Protein AF-A0A7R9FBF8-F1 (afdb_monomer_lite)

Secondary structure (DSSP, 8-state):
----STTSTT-S---TT----------EEEEEET-GGGTTTTTSGGGGGSTT---TTSS-EEEEEETTBSSPPPP---

pLDDT: mean 82.97, std 10.38, range [42.19, 92.06]

Sequence (78 aa):
MFSGGGSHACFRDCVEGVAMTCTYNFTITASTAMSYLCGDCPNNVSACSNPSCIAAGGIVRPVTVVNNRIPGPGIQVN

Radius of gyration: 16.29 Å; chains: 1; bounding box: 37×19×46 Å

Organism: NCBI:txid61472

Structure (mmCIF, N/CA/C/O backbone):
data_AF-A0A7R9FBF8-F1
#
_entry.id   AF-A0A7R9FBF8-F1
#
loop_
_atom_site.group_PDB
_atom_site.id
_atom_site.type_symbol
_atom_site.label_atom_id
_atom_site.label_alt_id
_atom_site.label_comp_id
_atom_site.label_asym_id
_atom_site.label_entity_id
_atom_site.label_seq_id
_atom_site.pdbx_PDB_ins_code
_atom_site.Cartn_x
_atom_site.Cartn_y
_atom_site.Cartn_z
_atom_site.occupancy
_atom_site.B_iso_or_equiv
_atom_site.auth_seq_id
_atom_site.auth_comp_id
_atom_site.auth_asym_id
_atom_site.auth_atom_id
_atom_site.pdbx_PDB_model_num
ATOM 1 N N . MET A 1 1 ? -14.784 -5.655 -8.978 1.00 42.19 1 MET A N 1
ATOM 2 C CA . MET A 1 1 ? -15.069 -5.885 -7.544 1.00 42.19 1 MET A CA 1
ATOM 3 C C . MET A 1 1 ? -13.828 -5.530 -6.739 1.00 42.19 1 MET A C 1
ATOM 5 O O . MET A 1 1 ? -12.803 -6.177 -6.906 1.00 42.19 1 MET A O 1
ATOM 9 N N . PHE A 1 2 ? -13.889 -4.475 -5.925 1.00 43.66 2 PHE A N 1
ATOM 10 C CA . PHE A 1 2 ? -12.792 -4.057 -5.047 1.00 43.66 2 PHE A CA 1
ATOM 11 C C . PHE A 1 2 ? -12.855 -4.862 -3.742 1.00 43.66 2 PHE A C 1
ATOM 13 O O . PHE A 1 2 ? -13.436 -4.424 -2.755 1.00 43.66 2 PHE A O 1
ATOM 20 N N . SER A 1 3 ? -12.320 -6.085 -3.758 1.00 48.56 3 SER A N 1
ATOM 21 C CA . SER A 1 3 ? -12.306 -6.973 -2.587 1.00 48.56 3 SER A CA 1
ATOM 22 C C . SER A 1 3 ? -11.142 -6.596 -1.664 1.00 48.56 3 SER A C 1
ATOM 24 O O . SER A 1 3 ? -10.063 -7.182 -1.716 1.00 48.56 3 SER A O 1
ATOM 26 N N . GLY A 1 4 ? -11.310 -5.503 -0.917 1.00 52.12 4 GLY A N 1
ATOM 27 C CA . GLY A 1 4 ? -10.216 -4.860 -0.184 1.00 52.12 4 GLY A CA 1
ATOM 28 C C . GLY A 1 4 ? -10.371 -4.757 1.331 1.00 52.12 4 GLY A C 1
ATOM 29 O O . GLY A 1 4 ? -9.396 -4.342 1.951 1.00 52.12 4 GLY A O 1
ATOM 30 N N . GLY A 1 5 ? -11.533 -5.1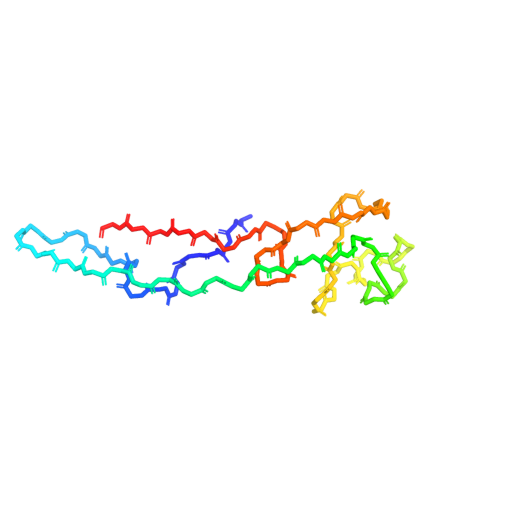03 1.904 1.00 54.19 5 GLY A N 1
ATOM 31 C CA . GLY A 1 5 ? -11.850 -4.814 3.314 1.00 54.19 5 GLY A CA 1
ATOM 32 C C . GLY A 1 5 ? -12.706 -5.841 4.072 1.00 54.19 5 GLY A C 1
ATOM 33 O O . GLY A 1 5 ? -12.869 -5.691 5.275 1.00 54.19 5 GLY A O 1
ATOM 34 N N . GLY A 1 6 ? -13.198 -6.907 3.429 1.00 60.81 6 GLY A N 1
ATOM 35 C CA . GLY A 1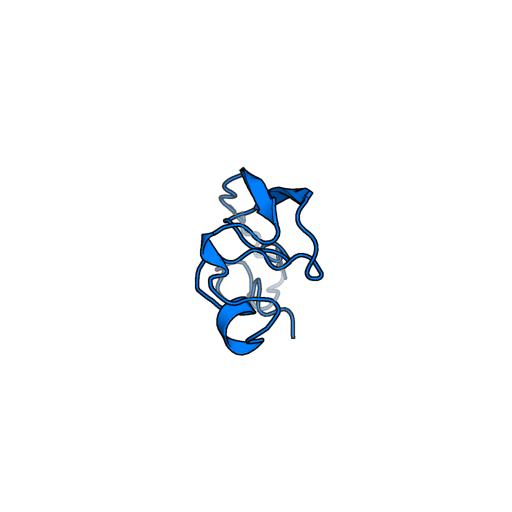 6 ? -14.150 -7.839 4.059 1.00 60.81 6 GLY A CA 1
ATOM 36 C C . GLY A 1 6 ? -13.564 -8.804 5.101 1.00 60.81 6 GLY A C 1
ATOM 37 O O . GLY A 1 6 ? -14.311 -9.542 5.728 1.00 60.81 6 GLY A O 1
ATOM 38 N N . SER A 1 7 ? -12.241 -8.842 5.276 1.00 71.62 7 SER A N 1
ATOM 39 C CA . SER A 1 7 ? -11.554 -9.760 6.198 1.00 71.62 7 SER A CA 1
ATOM 40 C C . SER A 1 7 ? -11.038 -9.091 7.477 1.00 71.62 7 SER A C 1
ATOM 42 O O . SER A 1 7 ? -10.326 -9.726 8.254 1.00 71.62 7 SER A O 1
ATOM 44 N N . HIS A 1 8 ? -11.368 -7.818 7.713 1.00 83.31 8 HIS A N 1
ATOM 45 C CA . HIS A 1 8 ? -10.980 -7.117 8.937 1.00 83.31 8 HIS A CA 1
ATOM 46 C C . HIS A 1 8 ? -12.057 -7.267 10.020 1.00 83.31 8 HIS A C 1
ATOM 48 O O . HIS A 1 8 ? -13.240 -7.2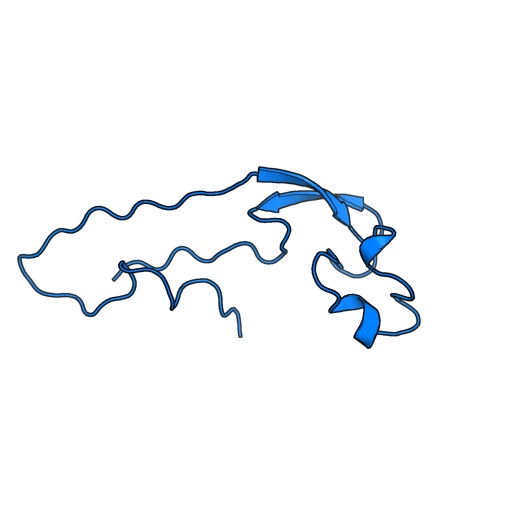18 9.714 1.00 83.31 8 HIS A O 1
ATOM 54 N N . ALA A 1 9 ? -11.667 -7.376 11.296 1.00 82.44 9 ALA A N 1
ATOM 55 C CA . ALA A 1 9 ? -12.606 -7.550 12.418 1.00 82.44 9 ALA A CA 1
ATOM 56 C C . ALA A 1 9 ? -13.605 -6.388 12.587 1.00 82.44 9 ALA A C 1
ATOM 58 O O . ALA A 1 9 ? -14.622 -6.524 13.259 1.00 82.44 9 ALA A O 1
ATOM 59 N N . CYS A 1 10 ? -13.308 -5.248 11.964 1.00 85.31 10 CYS A N 1
ATOM 60 C CA . CYS A 1 10 ? -14.207 -4.100 11.908 1.00 85.31 10 CYS A CA 1
ATOM 61 C C . CYS A 1 10 ? -15.204 -4.122 10.760 1.00 85.31 10 CYS A C 1
ATOM 63 O O . CYS A 1 10 ? -15.961 -3.171 10.634 1.00 85.31 10 CYS A O 1
ATOM 65 N N . PHE A 1 11 ? -15.182 -5.168 9.936 1.00 86.56 11 PHE A N 1
ATOM 66 C CA . PHE A 1 11 ? -16.255 -5.481 9.015 1.00 86.56 11 PHE A CA 1
ATOM 67 C C . PHE A 1 11 ? -17.224 -6.448 9.716 1.00 86.56 11 PHE A C 1
ATOM 69 O O . PHE A 1 11 ? -17.062 -7.666 9.650 1.00 86.56 11 PHE A O 1
ATOM 76 N N . ARG A 1 12 ? -18.186 -5.901 10.460 1.00 84.50 12 ARG A N 1
ATOM 77 C CA . ARG A 1 12 ? -19.146 -6.606 11.324 1.00 84.50 12 ARG A CA 1
ATOM 78 C C . ARG A 1 12 ? -20.520 -5.934 11.300 1.00 84.50 12 ARG A C 1
ATOM 80 O O . ARG A 1 12 ? -20.623 -4.754 11.018 1.00 84.50 12 ARG A O 1
ATOM 87 N N . ASP A 1 13 ? -21.583 -6.623 11.677 1.00 85.56 13 ASP A N 1
ATOM 88 C CA . ASP A 1 13 ? -22.880 -5.948 11.794 1.00 85.56 13 ASP A CA 1
ATOM 89 C C . ASP A 1 13 ? -22.876 -4.875 12.900 1.00 85.56 13 ASP A C 1
ATOM 91 O O . ASP A 1 13 ? -22.311 -5.072 13.982 1.00 85.56 13 ASP A O 1
ATOM 95 N N . CYS A 1 14 ? -23.515 -3.732 12.624 1.00 84.44 14 CYS A N 1
ATOM 96 C CA . CYS A 1 14 ? -23.695 -2.661 13.600 1.00 84.44 14 CYS A CA 1
ATOM 97 C C . CYS A 1 14 ? -24.550 -3.170 14.768 1.00 84.44 14 CYS A C 1
ATOM 99 O O . CYS A 1 14 ? -25.708 -3.540 14.573 1.00 84.44 14 CYS A O 1
ATOM 101 N N . VAL A 1 15 ? -24.017 -3.125 15.989 1.00 87.31 15 VAL A N 1
ATOM 102 C CA . VAL A 1 15 ? -24.778 -3.423 17.210 1.00 87.31 15 VAL A CA 1
ATOM 103 C C . VAL A 1 15 ? -24.872 -2.154 18.046 1.00 87.31 15 VAL A C 1
ATOM 105 O O . VAL A 1 15 ? -23.848 -1.580 18.428 1.00 87.31 15 VAL A O 1
ATOM 108 N N . GLU A 1 16 ? -26.098 -1.706 18.329 1.00 85.62 16 GLU A N 1
ATOM 1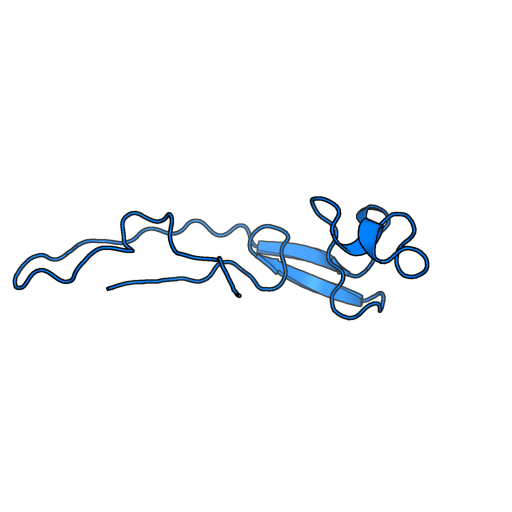09 C CA . GLU A 1 16 ? -26.325 -0.501 19.129 1.00 85.62 16 GLU A CA 1
ATOM 110 C C . GLU A 1 16 ? -25.668 -0.616 20.512 1.00 85.62 16 GLU A C 1
ATOM 112 O O . GLU A 1 16 ? -25.771 -1.631 21.200 1.00 85.62 16 GLU A O 1
ATOM 117 N N . GLY A 1 17 ? -24.958 0.441 20.913 1.00 84.62 17 GLY A N 1
ATOM 118 C CA . GLY A 1 17 ? -24.266 0.518 22.202 1.00 84.62 17 GLY A CA 1
ATOM 119 C C . GLY A 1 17 ? -22.880 -0.138 22.256 1.00 84.62 17 GLY A C 1
ATOM 120 O O . GLY A 1 17 ? -22.203 -0.002 23.275 1.00 84.62 17 GLY A O 1
ATOM 121 N N . VAL A 1 18 ? -22.409 -0.797 21.188 1.00 85.06 18 VAL A N 1
ATOM 122 C CA . VAL A 1 18 ? -21.098 -1.474 21.171 1.00 85.06 18 VAL A CA 1
ATOM 123 C C . VAL A 1 18 ? -20.074 -0.704 20.336 1.00 85.06 18 VAL A C 1
ATOM 125 O O . VAL A 1 18 ? -20.026 -0.820 19.111 1.00 85.06 18 VAL A O 1
ATOM 128 N N . ALA A 1 19 ? -19.172 0.013 21.005 1.00 85.56 19 ALA A N 1
ATOM 129 C CA . ALA A 1 19 ? -18.019 0.643 20.363 1.00 85.56 19 ALA A CA 1
ATOM 130 C C . ALA A 1 19 ? -16.857 -0.349 20.169 1.00 85.56 19 ALA A C 1
ATOM 132 O O . ALA A 1 19 ? -16.629 -1.235 20.992 1.00 85.56 19 ALA A O 1
ATOM 133 N N . MET A 1 20 ? -16.096 -0.183 19.087 1.00 84.12 20 MET A N 1
ATOM 134 C CA . MET A 1 20 ? -14.887 -0.960 18.806 1.00 84.12 20 MET A CA 1
ATOM 135 C C . MET A 1 20 ? -13.811 -0.049 18.221 1.00 84.12 20 MET A C 1
ATOM 137 O O . MET A 1 20 ? -14.102 0.823 17.404 1.00 84.12 20 MET A O 1
ATOM 141 N N . THR A 1 21 ? -12.559 -0.262 18.620 1.00 87.50 21 THR A N 1
ATOM 142 C CA . THR A 1 21 ? -11.409 0.426 18.029 1.00 87.50 21 THR A CA 1
ATOM 143 C C . THR A 1 21 ? -10.815 -0.421 16.909 1.00 87.50 21 THR A C 1
ATOM 145 O O . THR A 1 21 ? -10.461 -1.581 17.113 1.00 87.50 21 THR A O 1
ATOM 148 N N . CYS A 1 22 ? -10.694 0.179 15.726 1.00 87.88 22 CYS A N 1
ATOM 149 C CA . CYS A 1 22 ? -10.232 -0.474 14.509 1.00 87.88 22 CYS A CA 1
ATOM 150 C C . CYS A 1 22 ? -8.815 -0.051 14.158 1.00 87.88 22 CYS A C 1
ATOM 152 O O . CYS A 1 22 ? -8.591 1.091 13.758 1.00 87.88 22 CYS A O 1
ATOM 154 N N . THR A 1 23 ? -7.872 -0.981 14.263 1.00 88.06 23 THR A N 1
ATOM 155 C CA . THR A 1 23 ? -6.461 -0.702 13.988 1.00 88.06 23 THR A CA 1
ATOM 156 C C . THR A 1 23 ? -6.052 -1.305 12.656 1.00 88.06 23 THR A C 1
ATOM 158 O O . THR A 1 23 ? -6.046 -2.521 12.496 1.00 88.06 23 THR A O 1
ATOM 161 N N . TYR A 1 24 ? -5.649 -0.452 11.718 1.00 87.25 24 TYR A N 1
ATOM 162 C CA . TYR A 1 24 ? -5.136 -0.858 10.414 1.00 87.25 24 TYR A CA 1
ATOM 163 C C . TYR A 1 24 ? -3.649 -0.532 10.319 1.00 87.25 24 TYR A C 1
ATOM 165 O O . TYR A 1 24 ? -3.236 0.585 10.621 1.00 87.25 24 TYR A O 1
ATOM 173 N N . ASN A 1 25 ? -2.852 -1.495 9.858 1.00 89.06 25 ASN A N 1
ATOM 174 C CA . ASN A 1 25 ? -1.437 -1.287 9.574 1.00 89.06 25 ASN A CA 1
ATOM 175 C C . ASN A 1 25 ? -1.228 -1.186 8.064 1.00 89.06 25 ASN A C 1
ATOM 177 O O . ASN A 1 25 ? -1.459 -2.144 7.323 1.00 89.06 25 ASN A O 1
ATOM 181 N N . PHE A 1 26 ? -0.788 -0.012 7.619 1.00 90.00 26 PHE A N 1
ATOM 182 C CA . PHE A 1 26 ? -0.484 0.259 6.221 1.00 90.00 26 PHE A CA 1
ATOM 183 C C . PHE A 1 26 ? 1.009 0.466 6.037 1.00 90.00 26 PHE A C 1
ATOM 185 O O . 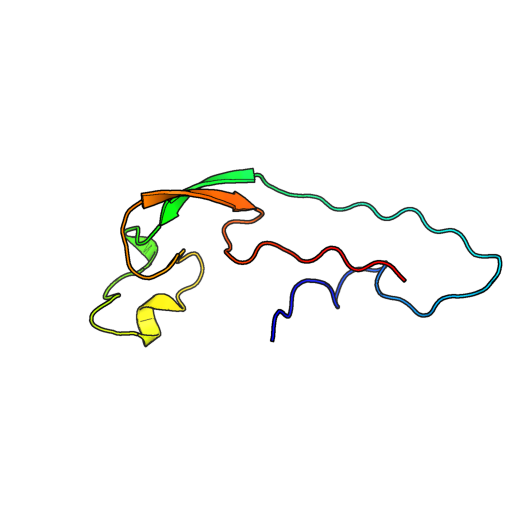PHE A 1 26 ? 1.604 1.357 6.639 1.00 90.00 26 PHE A O 1
ATOM 192 N N . THR A 1 27 ? 1.604 -0.335 5.160 1.00 91.62 27 THR A N 1
ATOM 193 C CA . THR A 1 27 ? 2.978 -0.131 4.714 1.00 91.62 27 THR A CA 1
ATOM 194 C C . THR A 1 27 ? 2.942 0.704 3.446 1.00 91.62 27 THR A C 1
ATOM 196 O O . THR A 1 27 ? 2.453 0.258 2.407 1.00 91.62 27 THR A O 1
ATOM 199 N N . ILE A 1 28 ? 3.425 1.941 3.546 1.00 92.06 28 ILE A N 1
ATOM 200 C CA . ILE A 1 28 ? 3.547 2.850 2.408 1.00 92.06 28 ILE A CA 1
ATOM 201 C C . ILE A 1 28 ? 4.898 2.594 1.750 1.00 92.06 28 ILE A C 1
ATOM 203 O O . ILE A 1 28 ? 5.930 2.565 2.420 1.00 92.06 28 ILE A O 1
ATOM 207 N N . THR A 1 29 ? 4.906 2.396 0.438 1.00 91.06 29 THR A N 1
ATOM 208 C CA . THR A 1 29 ? 6.134 2.112 -0.306 1.00 91.06 29 THR A CA 1
ATOM 209 C C . THR A 1 29 ? 6.149 2.896 -1.610 1.00 91.06 29 THR A C 1
ATOM 211 O O . THR A 1 29 ? 5.168 2.919 -2.356 1.00 91.06 29 THR A O 1
ATOM 214 N N . ALA A 1 30 ? 7.275 3.558 -1.878 1.00 90.94 30 ALA A N 1
ATOM 215 C CA . ALA A 1 30 ? 7.562 4.132 -3.184 1.00 90.94 30 ALA A CA 1
ATOM 216 C C . ALA A 1 30 ? 7.989 2.998 -4.123 1.00 90.94 30 ALA A C 1
ATOM 218 O O . ALA A 1 30 ? 8.897 2.226 -3.819 1.00 90.94 30 ALA A O 1
ATOM 219 N N . SER A 1 31 ? 7.294 2.848 -5.240 1.00 89.56 31 SER A N 1
ATOM 220 C CA . SER A 1 31 ? 7.507 1.780 -6.214 1.00 89.56 31 SER A CA 1
ATOM 221 C C . SER A 1 31 ? 7.359 2.323 -7.630 1.00 89.56 31 SER A C 1
ATOM 223 O O . SER A 1 31 ? 6.949 3.461 -7.843 1.00 89.56 31 SER A O 1
ATOM 225 N N . THR A 1 32 ? 7.682 1.499 -8.618 1.00 90.56 32 THR A N 1
ATOM 226 C CA . THR A 1 32 ? 7.517 1.847 -10.031 1.00 90.56 32 THR A CA 1
ATOM 227 C C . THR A 1 32 ? 6.427 0.967 -10.625 1.00 90.56 32 THR A C 1
ATOM 229 O O . THR A 1 32 ? 6.462 -0.256 -10.479 1.00 90.56 32 THR A O 1
ATOM 232 N N . ALA A 1 33 ? 5.442 1.589 -11.270 1.00 89.88 33 ALA A N 1
ATOM 233 C CA . ALA A 1 33 ? 4.447 0.882 -12.065 1.00 89.88 33 ALA A CA 1
ATOM 234 C C . ALA A 1 33 ? 5.117 0.200 -13.263 1.00 89.88 33 ALA A C 1
ATOM 236 O O . ALA A 1 33 ? 6.088 0.737 -13.793 1.00 89.88 33 ALA A O 1
ATOM 237 N N . MET A 1 34 ? 4.601 -0.954 -13.695 1.00 87.50 34 MET A N 1
ATOM 238 C CA . MET A 1 34 ? 5.209 -1.759 -14.767 1.00 87.50 34 MET A CA 1
ATOM 239 C C . MET A 1 34 ? 6.709 -2.015 -14.540 1.00 87.50 34 MET A C 1
ATOM 241 O O . MET A 1 34 ? 7.536 -1.854 -15.432 1.00 87.50 34 MET A O 1
ATOM 245 N N . SER A 1 35 ? 7.074 -2.376 -13.306 1.00 86.31 35 SER A N 1
ATOM 246 C CA . SER A 1 35 ? 8.437 -2.803 -12.982 1.00 86.31 35 SER A CA 1
ATOM 247 C C . SER A 1 35 ? 8.733 -4.196 -13.545 1.00 86.31 35 SER A C 1
ATOM 249 O O . SER A 1 35 ? 7.848 -4.880 -14.061 1.00 86.31 35 SER A O 1
ATOM 251 N N . TYR A 1 36 ? 9.972 -4.664 -13.373 1.00 86.94 36 TYR A N 1
ATOM 252 C CA . TYR A 1 36 ? 10.381 -6.009 -13.796 1.00 86.94 36 TYR A CA 1
ATOM 253 C C . TYR A 1 36 ? 9.503 -7.134 -13.207 1.00 86.94 36 TYR A C 1
ATOM 255 O O . TYR A 1 36 ? 9.407 -8.210 -13.791 1.00 86.94 36 TYR A O 1
ATOM 263 N N . LEU A 1 37 ? 8.822 -6.884 -12.078 1.00 86.44 37 LEU A N 1
ATOM 264 C CA . LEU A 1 37 ? 7.903 -7.831 -11.433 1.00 86.44 37 LEU A CA 1
ATOM 265 C C . LEU A 1 37 ? 6.677 -8.163 -12.303 1.00 86.44 37 LEU A C 1
ATOM 267 O O . LEU A 1 37 ? 6.034 -9.193 -12.106 1.00 86.44 37 LEU A O 1
ATOM 271 N N . CYS A 1 38 ? 6.352 -7.307 -13.273 1.00 85.44 38 CYS A N 1
ATOM 272 C CA . CYS A 1 38 ? 5.249 -7.511 -14.207 1.00 85.44 38 CYS A CA 1
ATOM 273 C C . CYS A 1 38 ? 5.588 -8.454 -15.376 1.00 85.44 38 CYS A C 1
ATOM 275 O O . CYS A 1 38 ? 4.691 -8.799 -16.145 1.00 85.44 38 CYS A O 1
ATOM 277 N N . GLY A 1 39 ? 6.841 -8.913 -15.500 1.00 88.38 39 GLY A N 1
ATOM 278 C CA . GLY A 1 39 ? 7.250 -9.903 -16.499 1.00 88.38 39 GLY A CA 1
ATOM 279 C C . GLY A 1 39 ? 6.975 -9.448 -17.936 1.00 88.38 39 GLY A C 1
ATOM 280 O O . GLY A 1 39 ? 7.485 -8.421 -18.366 1.00 88.38 39 GLY A O 1
ATOM 281 N N . ASP A 1 40 ? 6.160 -10.216 -18.664 1.00 85.56 40 ASP A N 1
ATOM 282 C CA . ASP A 1 40 ? 5.829 -9.989 -20.084 1.00 85.56 40 ASP A CA 1
ATOM 283 C C . ASP A 1 40 ? 4.612 -9.060 -20.299 1.00 85.56 40 ASP A C 1
ATOM 285 O O . ASP A 1 40 ? 4.013 -8.994 -21.371 1.00 85.56 40 ASP A O 1
ATOM 289 N N . CYS A 1 41 ? 4.182 -8.337 -19.267 1.00 82.44 41 CYS A N 1
ATOM 290 C CA . CYS A 1 41 ? 3.184 -7.284 -19.428 1.00 82.44 41 CYS A CA 1
ATOM 291 C C . CYS A 1 41 ? 3.833 -6.073 -20.144 1.00 82.44 41 CYS A C 1
ATOM 293 O O . CYS A 1 41 ? 4.918 -5.659 -19.733 1.00 82.44 41 CYS A O 1
ATOM 295 N N . PRO A 1 42 ? 3.217 -5.469 -21.185 1.00 80.50 42 PRO A N 1
ATOM 296 C CA . PRO A 1 42 ? 1.812 -5.588 -21.588 1.00 80.50 42 PRO A CA 1
ATOM 297 C C . PRO A 1 42 ? 1.503 -6.616 -22.692 1.00 80.50 42 PRO A C 1
ATOM 299 O O . PRO A 1 42 ? 0.334 -6.749 -23.047 1.00 80.50 42 PRO A O 1
ATOM 302 N N . ASN A 1 43 ? 2.488 -7.340 -23.239 1.00 86.50 43 ASN A N 1
ATOM 303 C CA . ASN A 1 43 ? 2.247 -8.297 -24.332 1.00 86.50 43 ASN A CA 1
ATOM 304 C C . ASN A 1 43 ? 1.405 -9.496 -23.873 1.00 86.50 43 ASN A C 1
ATOM 306 O O . ASN A 1 43 ? 0.576 -10.005 -24.626 1.00 86.50 43 ASN A O 1
ATOM 310 N N . ASN A 1 44 ? 1.597 -9.931 -22.624 1.00 86.38 44 ASN A N 1
ATOM 311 C CA . ASN A 1 44 ? 0.809 -10.974 -21.983 1.00 86.38 44 ASN A CA 1
ATOM 312 C C . ASN A 1 44 ? 0.027 -10.410 -20.787 1.00 86.38 44 ASN A C 1
ATOM 314 O O . ASN A 1 44 ? 0.569 -10.194 -19.702 1.00 86.38 44 ASN A O 1
ATOM 318 N N . VAL A 1 45 ? -1.281 -10.215 -20.973 1.00 84.19 45 VAL A N 1
ATOM 319 C CA . VAL A 1 45 ? -2.181 -9.627 -19.963 1.00 84.19 45 VAL A CA 1
ATOM 320 C C . VAL A 1 45 ? -2.235 -10.459 -18.675 1.00 84.19 45 VAL A C 1
ATOM 322 O O . VAL A 1 45 ? -2.420 -9.912 -17.585 1.00 84.19 45 VAL A O 1
ATOM 325 N N . SER A 1 46 ? -2.013 -11.772 -18.762 1.00 85.94 46 SER A N 1
ATOM 326 C CA . SER A 1 46 ? -1.964 -12.648 -17.589 1.00 85.94 46 SER A CA 1
ATOM 327 C C . SER A 1 46 ? -0.795 -12.297 -16.662 1.00 85.94 46 SER A C 1
ATOM 329 O O . SER A 1 46 ? -0.955 -12.342 -15.444 1.00 85.94 46 SER A O 1
ATOM 331 N N . ALA A 1 47 ? 0.341 -11.856 -17.218 1.00 82.31 47 ALA A N 1
ATOM 332 C CA . ALA A 1 47 ? 1.512 -11.441 -16.441 1.00 82.31 47 ALA A CA 1
ATOM 333 C C . ALA A 1 47 ? 1.266 -10.144 -15.647 1.00 82.31 47 ALA A C 1
ATOM 335 O O . ALA A 1 47 ? 1.860 -9.930 -14.591 1.00 82.31 47 ALA A O 1
ATOM 336 N N . CYS A 1 48 ? 0.319 -9.307 -16.086 1.00 83.06 48 CYS A N 1
ATOM 337 C CA . CYS A 1 48 ? -0.064 -8.088 -15.370 1.00 83.06 48 CYS A CA 1
ATOM 338 C C . CYS A 1 48 ? -0.778 -8.375 -14.032 1.00 83.06 48 CYS A C 1
ATOM 340 O O . CYS A 1 48 ? -0.895 -7.477 -13.200 1.00 83.06 48 CYS A O 1
ATOM 342 N N . SER A 1 49 ? -1.257 -9.608 -13.823 1.00 84.75 49 SER A N 1
ATOM 343 C CA . SER A 1 49 ? -1.875 -10.063 -12.565 1.00 84.75 49 SER A CA 1
ATOM 344 C C . SER A 1 49 ? -0.892 -10.803 -11.651 1.00 84.75 49 SER A C 1
ATOM 346 O O . SER A 1 49 ? -1.310 -11.440 -10.683 1.00 84.75 49 SER A O 1
ATOM 348 N N . ASN A 1 50 ? 0.411 -10.738 -11.946 1.00 84.56 50 ASN A N 1
ATOM 349 C CA . ASN A 1 50 ? 1.433 -11.364 -11.118 1.00 84.56 50 ASN A CA 1
ATOM 350 C C . ASN A 1 50 ? 1.432 -10.800 -9.688 1.00 84.56 50 ASN A C 1
ATOM 352 O O . ASN A 1 50 ? 1.208 -9.599 -9.486 1.00 84.56 50 ASN A O 1
ATOM 356 N N . PRO A 1 51 ? 1.743 -11.639 -8.683 1.00 78.00 51 PRO A N 1
ATOM 357 C CA . PRO A 1 51 ? 1.867 -11.181 -7.308 1.00 78.00 51 PRO A CA 1
ATOM 358 C C . PRO A 1 51 ? 2.965 -10.115 -7.218 1.00 78.00 51 PRO A C 1
ATOM 360 O O . PRO A 1 51 ? 4.122 -10.369 -7.541 1.00 78.00 51 PRO A O 1
ATOM 363 N N . SER A 1 52 ? 2.596 -8.920 -6.748 1.00 77.62 52 SER A N 1
ATOM 364 C CA . SER A 1 52 ? 3.450 -7.717 -6.651 1.00 77.62 52 SER A CA 1
ATOM 365 C C . SER A 1 52 ? 3.664 -6.916 -7.945 1.00 77.62 52 SER A C 1
ATOM 367 O O . SER A 1 52 ? 4.412 -5.937 -7.924 1.00 77.62 52 SER A O 1
ATOM 369 N N . CYS A 1 53 ? 2.999 -7.256 -9.055 1.00 87.00 53 CYS A N 1
ATOM 370 C CA . CYS A 1 53 ? 2.966 -6.379 -10.227 1.00 87.00 53 CYS A CA 1
ATOM 371 C C . CYS A 1 53 ? 1.998 -5.208 -9.996 1.00 87.00 53 CYS A C 1
ATOM 373 O O . CYS A 1 53 ? 0.812 -5.393 -9.724 1.00 87.00 53 CYS A O 1
ATOM 375 N N . ILE A 1 54 ? 2.498 -3.980 -10.151 1.00 89.75 54 ILE A N 1
ATOM 376 C CA . ILE A 1 54 ? 1.684 -2.763 -10.100 1.00 89.75 54 ILE A CA 1
ATOM 377 C C . ILE A 1 54 ? 1.488 -2.277 -11.533 1.00 89.75 54 ILE A C 1
ATOM 379 O O . ILE A 1 54 ? 2.301 -1.523 -12.065 1.00 89.75 54 ILE A O 1
ATOM 383 N N . ALA A 1 55 ? 0.406 -2.722 -12.172 1.00 85.75 55 ALA A N 1
ATOM 384 C CA . ALA A 1 55 ? 0.158 -2.409 -13.575 1.00 85.75 55 ALA A CA 1
ATOM 385 C C . ALA A 1 55 ? -0.111 -0.911 -13.816 1.00 85.75 55 ALA A C 1
ATOM 387 O O . ALA A 1 55 ? 0.359 -0.344 -14.796 1.00 85.75 55 ALA A O 1
ATOM 388 N N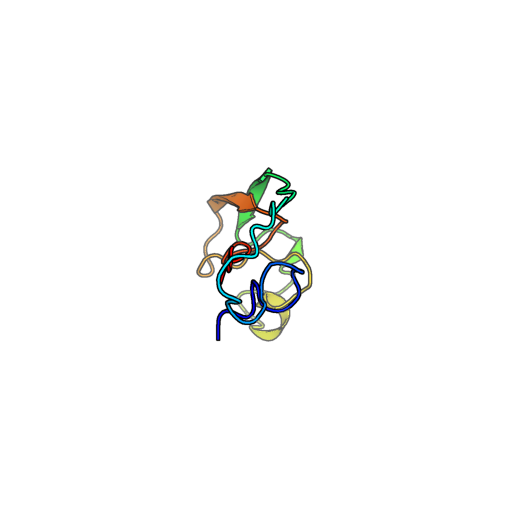 . ALA A 1 56 ? -0.875 -0.262 -12.928 1.00 84.75 56 ALA A N 1
ATOM 389 C CA . ALA A 1 56 ? -1.144 1.186 -12.935 1.00 84.75 56 ALA A CA 1
ATOM 390 C C . ALA A 1 56 ? -1.476 1.800 -14.321 1.00 84.75 56 ALA A C 1
ATOM 392 O O . ALA A 1 56 ? -1.136 2.950 -14.595 1.00 84.75 56 ALA A O 1
ATOM 393 N N . GLY A 1 57 ? -2.172 1.041 -15.177 1.00 79.19 57 GLY A N 1
ATOM 394 C CA . GLY A 1 57 ? -2.580 1.472 -16.518 1.00 79.19 57 GLY A CA 1
ATOM 395 C C . GLY A 1 57 ? -1.614 1.120 -17.654 1.00 79.19 57 GLY A C 1
ATOM 396 O O . GLY A 1 57 ? -1.801 1.623 -18.753 1.00 79.19 57 GLY A O 1
ATOM 397 N N . GLY A 1 58 ? -0.603 0.274 -17.430 1.00 82.00 58 GLY A N 1
ATOM 398 C CA . GLY A 1 58 ? 0.277 -0.198 -18.510 1.00 82.00 58 GLY A CA 1
ATOM 399 C C . GLY A 1 58 ? 1.458 0.710 -18.831 1.00 82.00 58 GLY A C 1
ATOM 400 O O . GLY A 1 58 ? 2.183 0.442 -19.780 1.00 82.00 58 GLY A O 1
ATOM 401 N N . ILE A 1 59 ? 1.665 1.773 -18.052 1.00 84.38 59 ILE A N 1
ATOM 402 C CA . ILE A 1 59 ? 2.696 2.783 -18.305 1.00 84.38 59 ILE A CA 1
ATOM 403 C C . ILE A 1 59 ? 3.673 2.810 -17.132 1.00 84.38 59 ILE A C 1
ATOM 405 O O . ILE A 1 59 ? 3.262 2.872 -15.970 1.00 84.38 59 ILE A O 1
ATOM 409 N N . VAL A 1 60 ? 4.971 2.802 -17.443 1.00 89.38 60 VAL A N 1
ATOM 410 C CA . VAL A 1 60 ? 6.040 2.923 -16.447 1.00 89.38 60 VAL A CA 1
ATOM 411 C C . VAL A 1 60 ? 6.014 4.322 -15.844 1.00 89.38 60 VAL A C 1
ATOM 413 O O . VAL A 1 60 ? 6.188 5.319 -16.543 1.00 89.38 60 VAL A O 1
ATOM 416 N N . ARG A 1 61 ? 5.793 4.404 -14.531 1.00 91.12 61 ARG A N 1
ATOM 417 C CA . ARG A 1 61 ? 5.804 5.665 -13.780 1.00 91.12 61 ARG A CA 1
ATOM 418 C C . ARG A 1 61 ? 6.097 5.423 -12.299 1.00 91.12 61 ARG A C 1
ATOM 420 O O . ARG A 1 61 ? 5.733 4.361 -11.786 1.00 91.12 61 ARG A O 1
ATOM 427 N N . PRO A 1 62 ? 6.708 6.383 -11.589 1.00 91.50 62 PRO A N 1
ATOM 428 C CA . PRO A 1 62 ? 6.809 6.311 -10.137 1.00 91.50 62 PRO A CA 1
ATOM 429 C C . PRO A 1 62 ? 5.410 6.371 -9.508 1.00 91.50 62 PRO A C 1
ATOM 431 O O . PRO A 1 62 ? 4.557 7.158 -9.925 1.00 91.50 62 PRO A O 1
ATOM 434 N N . VAL A 1 63 ? 5.167 5.522 -8.515 1.00 91.25 63 VAL A N 1
ATOM 435 C CA . VAL A 1 63 ? 3.908 5.433 -7.770 1.00 91.25 63 VAL A CA 1
ATOM 436 C C . VAL A 1 63 ? 4.189 5.237 -6.284 1.00 91.25 63 VAL A C 1
ATOM 438 O O . VAL A 1 63 ? 5.084 4.491 -5.896 1.00 91.25 63 VAL A O 1
ATOM 441 N N . THR A 1 64 ? 3.384 5.865 -5.437 1.00 91.88 64 THR A N 1
ATOM 442 C CA . THR A 1 64 ? 3.369 5.579 -4.000 1.00 91.88 64 THR A CA 1
ATOM 443 C C . THR A 1 64 ? 2.157 4.715 -3.712 1.00 91.88 64 THR A C 1
ATOM 445 O O . THR A 1 64 ? 1.030 5.103 -4.022 1.00 91.88 64 THR A O 1
ATOM 448 N N . VAL A 1 65 ? 2.388 3.529 -3.160 1.00 90.56 65 VAL A N 1
ATOM 449 C CA . VAL A 1 65 ? 1.350 2.513 -2.967 1.00 90.56 65 VAL A CA 1
ATOM 450 C C . VAL A 1 65 ? 1.286 2.057 -1.522 1.00 90.56 65 VAL A C 1
ATOM 452 O O . VAL A 1 65 ? 2.268 2.125 -0.786 1.00 90.56 65 VAL A O 1
ATOM 455 N N . VAL A 1 66 ? 0.112 1.569 -1.130 1.00 90.31 66 VAL A N 1
ATOM 456 C CA . VAL A 1 66 ? -0.112 0.951 0.177 1.00 90.31 66 VAL A CA 1
ATOM 457 C C . VAL A 1 66 ? -0.150 -0.559 -0.003 1.00 90.31 66 VAL A C 1
ATOM 459 O O . VAL A 1 66 ? -0.916 -1.062 -0.828 1.00 90.31 66 VAL A O 1
ATOM 462 N N . ASN A 1 67 ? 0.655 -1.282 0.776 1.00 87.56 67 ASN A N 1
ATOM 463 C CA . ASN A 1 67 ? 0.767 -2.743 0.742 1.00 87.56 67 ASN A CA 1
ATOM 464 C C . ASN A 1 67 ? 1.030 -3.283 -0.682 1.00 87.56 67 ASN A C 1
ATOM 466 O O . ASN A 1 67 ? 0.412 -4.260 -1.102 1.00 87.56 67 ASN A O 1
ATOM 470 N N . ASN A 1 68 ? 1.903 -2.604 -1.439 1.00 86.88 68 ASN A N 1
ATOM 471 C CA . ASN A 1 68 ? 2.333 -2.959 -2.800 1.00 86.88 68 ASN A CA 1
ATOM 472 C C . ASN A 1 68 ? 1.199 -3.225 -3.807 1.00 86.88 68 ASN A C 1
ATOM 474 O O . ASN A 1 68 ? 1.382 -3.976 -4.765 1.00 86.88 68 ASN A O 1
ATOM 478 N N . ARG A 1 69 ? 0.024 -2.609 -3.619 1.00 82.81 69 ARG A N 1
ATOM 479 C CA . ARG A 1 69 ? -1.135 -2.822 -4.494 1.00 82.81 69 ARG A CA 1
ATOM 480 C C . ARG A 1 69 ? -1.838 -1.533 -4.895 1.00 82.81 69 ARG A C 1
ATOM 482 O O . ARG A 1 69 ? -1.885 -0.562 -4.142 1.00 82.81 69 ARG A O 1
ATOM 489 N N . ILE A 1 70 ? -2.422 -1.563 -6.092 1.00 83.88 70 ILE A N 1
ATOM 490 C CA . ILE A 1 70 ? -3.354 -0.559 -6.609 1.00 83.88 70 ILE A CA 1
ATOM 491 C C . ILE A 1 70 ? -4.558 -1.317 -7.187 1.00 83.88 70 ILE A C 1
ATOM 493 O O . ILE A 1 70 ? -4.356 -2.150 -8.069 1.00 83.88 70 ILE A O 1
ATOM 497 N N . PRO A 1 71 ? -5.796 -1.041 -6.745 1.00 83.94 71 PRO A N 1
ATOM 498 C CA . PRO A 1 71 ? -6.168 -0.101 -5.687 1.00 83.94 71 PRO A CA 1
ATOM 499 C C . PRO A 1 71 ? -5.639 -0.546 -4.318 1.00 83.94 71 PRO A C 1
ATOM 501 O O . PRO A 1 71 ? -5.437 -1.737 -4.079 1.00 83.94 71 PRO A O 1
ATOM 504 N N . GLY A 1 72 ? -5.398 0.418 -3.429 1.00 83.81 72 GLY A N 1
ATOM 505 C CA . GLY A 1 72 ? -4.979 0.137 -2.058 1.00 83.81 72 GLY A CA 1
ATOM 506 C C . GLY A 1 72 ? -6.032 -0.667 -1.274 1.00 83.81 72 GLY A C 1
ATOM 507 O O . GLY A 1 72 ? -7.148 -0.882 -1.753 1.00 83.81 72 GLY A O 1
ATOM 508 N N . PRO A 1 73 ? -5.700 -1.121 -0.053 1.00 85.50 73 PRO A N 1
ATOM 509 C CA . PRO A 1 73 ? -6.689 -1.679 0.863 1.00 85.50 73 PRO A CA 1
ATOM 510 C C . PRO A 1 73 ? -7.872 -0.746 1.083 1.00 85.50 73 PRO A C 1
ATOM 512 O O . PRO A 1 73 ? -7.682 0.443 1.318 1.00 85.50 73 PRO A O 1
ATOM 515 N N . GLY A 1 74 ? -9.080 -1.304 1.053 1.00 84.81 74 GLY A N 1
ATOM 516 C CA . GLY A 1 74 ? -10.263 -0.580 1.492 1.00 84.81 74 GLY A CA 1
ATOM 517 C C . GLY A 1 74 ? -10.349 -0.636 3.011 1.00 84.81 74 GLY A C 1
ATOM 518 O O . GLY A 1 74 ? -10.217 -1.711 3.591 1.00 84.81 74 GLY A O 1
ATOM 519 N N . ILE A 1 75 ? -10.590 0.504 3.649 1.00 84.00 75 ILE A N 1
ATOM 520 C CA . ILE A 1 75 ? -11.003 0.546 5.052 1.00 84.00 75 ILE A CA 1
ATOM 521 C C . ILE A 1 75 ? -12.522 0.428 5.052 1.00 84.00 75 ILE A C 1
ATOM 523 O O . ILE A 1 75 ? -13.202 1.281 4.484 1.00 84.00 75 ILE A O 1
ATOM 527 N N . GLN A 1 76 ? -13.047 -0.637 5.646 1.00 82.12 76 GLN A N 1
ATOM 528 C CA . GLN A 1 76 ? -14.483 -0.832 5.819 1.00 82.12 76 GLN A CA 1
ATOM 529 C C . GLN A 1 76 ? -14.777 -0.885 7.313 1.00 82.12 76 GLN A C 1
ATOM 531 O O . GLN A 1 76 ? -14.147 -1.643 8.049 1.00 82.12 76 GLN A O 1
ATOM 536 N N . VAL A 1 77 ? -15.684 -0.018 7.749 1.00 81.12 77 VAL A N 1
ATOM 537 C CA . VAL A 1 77 ? -16.155 0.067 9.128 1.00 81.12 77 VAL A CA 1
ATOM 538 C C . VAL A 1 77 ? -17.671 0.177 9.093 1.00 81.12 77 VAL A C 1
ATOM 540 O O . VAL A 1 77 ? -18.217 0.984 8.338 1.00 81.12 77 VAL A O 1
ATOM 543 N N . ASN A 1 78 ? -18.322 -0.672 9.868 1.00 70.69 78 ASN A N 1
ATOM 544 C CA . ASN A 1 78 ? -19.758 -0.728 10.095 1.00 70.69 78 ASN A CA 1
ATOM 545 C C . ASN A 1 78 ? -20.000 -0.815 11.605 1.00 70.69 78 ASN A C 1
ATOM 547 O O . ASN A 1 78 ? -19.302 -1.568 12.324 1.00 70.69 78 ASN A O 1
#

Foldseek 3Di:
DCPFECPFPQNDDDDPPDDDDGDDDWDKDWDWAPPCQLPPPPVDVVSCPGVLHRNVPVDTDIDIATPSYPVHHDHDHD